Protein AF-A0A179SGC3-F1 (afdb_monomer_lite)

Sequence (94 aa):
MSKRPTLDSLSSRFARKDAPAEPAAAVPAPEPAAAEPEPAPVARAPKREQRVQILTRIDAPTRKRLKLIAVEQDRTIQEICEEAIRDFVTRHSR

pLDDT: mean 75.03, std 20.13, range [39.94, 98.25]

Radius of gyration: 25.28 Å; chains: 1; bounding box: 37×57×58 Å

InterPro domains:
  IPR010985 Ribbon-helix-helix [SSF47598] (47-92)
  IPR013321 Arc-type ribbon-helix-helix [G3DSA:1.10.1220.10] (43-93)

Secondary structure (DSSP, 8-state):
--PPPPTHHHHHHHHGGG---PPPP-----------------PPPP-------------HHHHHHHHHHHHHTT--HHHHHHHHHHHHHHHH--

Structure (mmCIF, N/CA/C/O backbone):
data_AF-A0A179SGC3-F1
#
_entry.id   AF-A0A179SGC3-F1
#
loop_
_atom_site.group_PDB
_atom_site.id
_atom_site.type_symbol
_atom_site.label_atom_id
_atom_site.label_alt_id
_atom_site.label_comp_id
_atom_site.label_asym_id
_atom_site.label_entity_id
_atom_site.label_seq_id
_atom_site.pdbx_PDB_ins_code
_atom_site.Cartn_x
_atom_site.Cartn_y
_atom_site.Cartn_z
_atom_site.occupancy
_atom_site.B_iso_or_equiv
_atom_site.auth_seq_id
_atom_site.auth_comp_id
_atom_site.auth_asym_id
_atom_site.auth_atom_id
_atom_site.pdbx_PDB_model_num
ATOM 1 N N . MET A 1 1 ? 6.342 19.505 35.034 1.00 41.78 1 MET A N 1
ATOM 2 C CA . MET A 1 1 ? 6.568 19.708 33.585 1.00 41.78 1 MET A CA 1
ATOM 3 C C . MET A 1 1 ? 7.365 18.528 33.038 1.00 41.78 1 MET A C 1
ATOM 5 O O . MET A 1 1 ? 8.568 18.464 33.264 1.00 41.78 1 MET A O 1
ATOM 9 N N . SER A 1 2 ? 6.702 17.556 32.400 1.00 53.16 2 SER A N 1
ATOM 10 C CA . SER A 1 2 ? 7.375 16.382 31.820 1.00 53.16 2 SER A CA 1
ATOM 11 C C . SER A 1 2 ? 8.201 16.794 30.606 1.00 53.16 2 SER A C 1
ATOM 13 O O . SER A 1 2 ? 7.655 17.248 29.600 1.00 53.16 2 SER A O 1
ATOM 15 N N . LYS A 1 3 ? 9.526 16.659 30.714 1.00 64.25 3 LYS A N 1
ATOM 16 C CA . LYS A 1 3 ? 10.469 16.915 29.623 1.00 64.25 3 LYS A CA 1
ATOM 17 C C . LYS A 1 3 ? 10.221 15.883 28.523 1.00 64.25 3 LYS A C 1
ATOM 19 O O . LYS A 1 3 ? 10.350 14.685 28.760 1.00 64.25 3 LYS A O 1
ATOM 24 N N . ARG A 1 4 ? 9.821 16.349 27.337 1.00 61.84 4 ARG A N 1
ATOM 25 C CA . ARG A 1 4 ? 9.643 15.491 26.160 1.00 61.84 4 ARG A CA 1
ATOM 26 C C . ARG A 1 4 ? 10.993 14.839 25.826 1.00 61.84 4 ARG A C 1
ATOM 28 O O . ARG A 1 4 ? 11.981 15.569 25.735 1.00 61.84 4 ARG A O 1
ATOM 35 N N . PRO A 1 5 ? 11.063 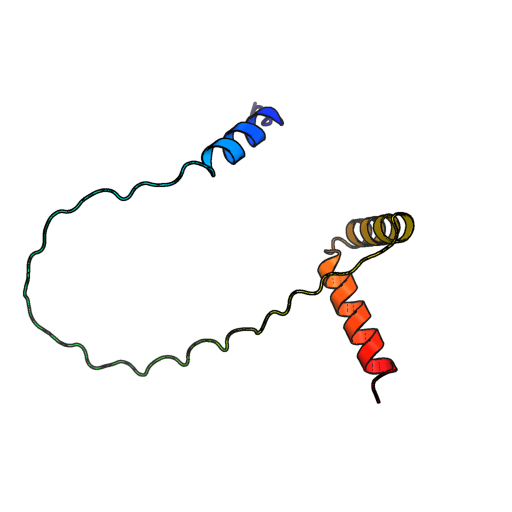13.506 25.679 1.00 73.62 5 PRO A N 1
ATOM 36 C CA . PRO A 1 5 ? 12.311 12.832 25.353 1.00 73.62 5 PRO A CA 1
ATOM 37 C C . PRO A 1 5 ? 12.803 13.294 23.978 1.00 73.62 5 PRO A C 1
ATOM 39 O O . PRO A 1 5 ? 12.049 13.312 23.006 1.00 73.62 5 PRO A O 1
ATOM 42 N N . THR A 1 6 ? 14.065 13.712 23.916 1.00 73.69 6 THR A N 1
ATOM 43 C CA . THR A 1 6 ? 14.739 14.117 22.681 1.00 73.69 6 THR A CA 1
ATOM 44 C C . THR A 1 6 ? 15.144 12.883 21.874 1.00 73.69 6 THR A C 1
ATOM 46 O O . THR A 1 6 ? 15.276 11.785 22.421 1.00 73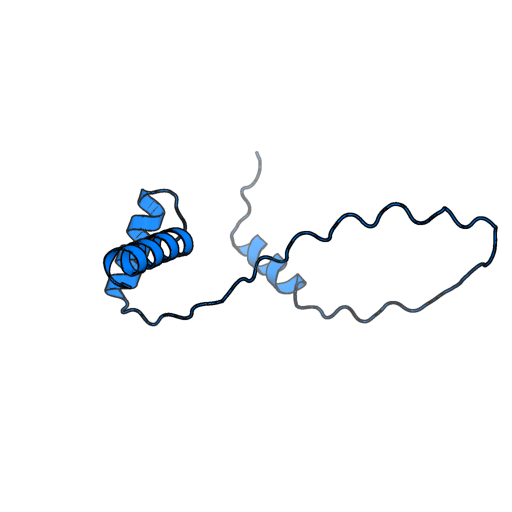.69 6 THR A O 1
ATOM 49 N N . LEU A 1 7 ? 15.351 13.052 20.565 1.00 68.56 7 LEU A N 1
ATOM 50 C CA . LEU A 1 7 ? 15.747 11.976 19.641 1.00 68.56 7 LEU A CA 1
ATOM 51 C C . LEU A 1 7 ? 17.025 11.240 20.081 1.00 68.56 7 LEU A C 1
ATOM 53 O O . LEU A 1 7 ? 17.165 10.048 19.825 1.00 68.56 7 LEU A O 1
ATOM 57 N N . ASP A 1 8 ? 17.897 11.922 20.821 1.00 69.00 8 ASP A N 1
ATOM 58 C CA . ASP A 1 8 ? 19.101 11.363 21.442 1.00 69.00 8 ASP A CA 1
ATOM 59 C C . ASP A 1 8 ? 18.803 10.148 22.347 1.00 69.00 8 ASP A C 1
ATOM 61 O O . ASP A 1 8 ? 19.499 9.134 22.320 1.00 69.00 8 ASP A O 1
ATOM 65 N N . SER A 1 9 ? 17.671 10.177 23.059 1.00 67.75 9 SER A N 1
ATOM 66 C CA . SER A 1 9 ? 17.252 9.090 23.955 1.00 67.75 9 SER A CA 1
ATOM 67 C C . SER A 1 9 ? 16.844 7.796 23.237 1.00 67.75 9 SER A C 1
ATOM 69 O O . SER A 1 9 ? 16.757 6.741 23.875 1.00 67.75 9 SER A O 1
ATOM 71 N N . LEU A 1 10 ? 16.591 7.850 21.923 1.00 68.00 10 LEU A N 1
ATOM 72 C CA . LEU A 1 10 ? 16.270 6.673 21.116 1.00 68.00 10 LEU A CA 1
ATOM 73 C C . LEU A 1 10 ? 17.541 5.939 20.681 1.00 68.00 10 LEU A C 1
ATOM 75 O O . LEU A 1 10 ? 17.586 4.714 20.792 1.00 68.00 10 LEU A O 1
ATOM 79 N N . SER A 1 11 ? 18.590 6.665 20.282 1.00 69.06 11 SER A N 1
ATOM 80 C CA . SER A 1 11 ? 19.883 6.094 19.869 1.00 69.06 11 SER A CA 1
ATOM 81 C C . SER A 1 11 ? 20.487 5.186 20.947 1.00 69.06 11 SER A C 1
ATOM 83 O O . SER A 1 11 ? 20.922 4.071 20.660 1.00 69.06 11 SER A O 1
ATOM 85 N N . SER A 1 12 ? 20.400 5.598 22.214 1.00 65.81 12 SER A N 1
ATOM 86 C CA . SER A 1 12 ? 20.905 4.832 23.363 1.00 65.81 12 SER A CA 1
ATOM 87 C C . SER A 1 12 ? 20.155 3.516 23.615 1.00 65.81 12 SER A C 1
ATOM 89 O O . SER A 1 12 ? 20.718 2.587 24.196 1.00 65.81 12 SER A O 1
ATOM 91 N N . ARG A 1 13 ? 18.886 3.396 23.188 1.00 65.69 13 ARG A N 1
ATOM 92 C CA . ARG A 1 13 ? 18.124 2.137 23.312 1.00 65.69 13 ARG A CA 1
ATOM 93 C C . ARG A 1 13 ? 18.497 1.132 22.234 1.00 65.69 13 ARG A C 1
ATOM 95 O O . ARG A 1 13 ? 18.534 -0.059 22.527 1.00 65.69 13 ARG A O 1
ATOM 102 N N . PHE A 1 14 ? 18.777 1.601 21.020 1.00 63.16 14 PHE A N 1
ATOM 103 C CA . PHE A 1 14 ? 19.213 0.726 19.935 1.00 63.16 14 PHE A CA 1
ATOM 104 C C . PHE A 1 14 ? 20.617 0.174 20.200 1.00 63.16 14 PHE A C 1
ATOM 106 O O . PHE A 1 14 ? 20.827 -1.017 20.018 1.00 63.16 14 PHE A O 1
ATOM 113 N N . ALA A 1 15 ? 21.519 0.977 20.775 1.00 64.88 15 ALA A N 1
ATOM 114 C CA . ALA A 1 15 ? 22.860 0.522 21.154 1.00 64.88 15 ALA A CA 1
ATOM 115 C C . ALA A 1 15 ? 22.871 -0.594 22.223 1.00 64.88 15 ALA A C 1
ATOM 117 O O . ALA A 1 15 ? 23.771 -1.425 22.237 1.00 64.88 15 ALA A O 1
ATOM 118 N N . ARG A 1 16 ? 21.868 -0.653 23.114 1.00 59.78 16 ARG A N 1
ATOM 119 C CA . ARG A 1 16 ? 21.768 -1.713 24.139 1.00 59.78 16 ARG A CA 1
ATOM 120 C C . ARG A 1 16 ? 21.292 -3.060 23.600 1.00 59.78 16 ARG A C 1
ATOM 122 O O . ARG A 1 16 ? 21.430 -4.055 24.304 1.00 59.78 16 ARG A O 1
ATOM 129 N N . LYS A 1 17 ? 20.699 -3.102 22.406 1.00 52.88 17 LYS A N 1
ATOM 130 C CA . LYS A 1 17 ? 20.119 -4.333 21.853 1.00 52.88 17 LYS A CA 1
ATOM 131 C C . LYS A 1 17 ? 21.146 -5.209 21.120 1.00 52.88 17 LYS A C 1
ATOM 133 O O . LYS A 1 17 ? 20.859 -6.377 20.893 1.00 52.88 17 LYS A O 1
ATOM 138 N N . ASP A 1 18 ? 22.333 -4.677 20.834 1.00 54.84 18 ASP A N 1
ATOM 139 C CA . ASP A 1 18 ? 23.422 -5.368 20.125 1.00 54.84 18 ASP A CA 1
ATOM 140 C C . ASP A 1 18 ? 24.535 -5.904 21.049 1.00 54.84 18 ASP A C 1
ATOM 142 O O . ASP A 1 18 ? 25.633 -6.215 20.594 1.00 54.84 18 ASP A O 1
ATOM 146 N N . ALA A 1 19 ? 24.272 -6.052 22.351 1.00 47.56 19 ALA A N 1
ATOM 147 C CA . ALA A 1 19 ? 25.163 -6.807 23.231 1.00 47.56 19 ALA A CA 1
ATOM 148 C C . ALA A 1 19 ? 24.771 -8.301 23.208 1.00 47.56 19 ALA A C 1
ATOM 150 O O . ALA A 1 19 ? 23.644 -8.627 23.600 1.00 47.56 19 ALA A O 1
ATOM 151 N N . PRO A 1 20 ? 25.654 -9.223 22.774 1.00 41.06 20 PRO A N 1
ATOM 152 C CA . PRO A 1 20 ? 25.412 -10.655 22.884 1.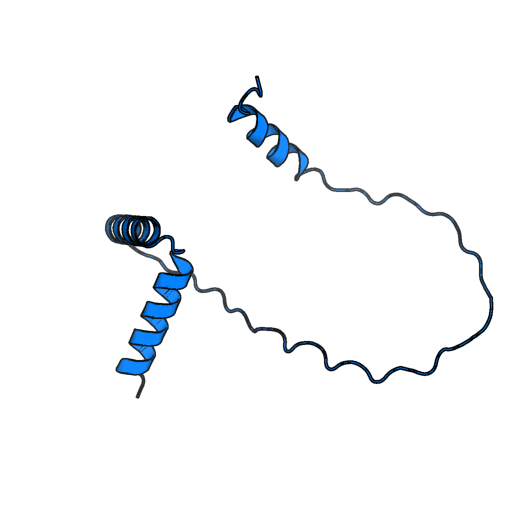00 41.06 20 PRO A CA 1
ATOM 153 C C . PRO A 1 20 ? 25.392 -11.037 24.366 1.00 41.06 20 PRO A C 1
ATOM 155 O O . PRO A 1 20 ? 26.355 -10.794 25.090 1.00 41.06 20 PRO A O 1
ATOM 158 N N . ALA A 1 21 ? 24.288 -11.620 24.824 1.00 43.41 21 ALA A N 1
ATOM 159 C CA . ALA A 1 21 ? 24.223 -12.226 26.144 1.00 43.41 21 ALA A CA 1
ATOM 160 C C . ALA A 1 21 ? 25.056 -13.518 26.136 1.00 43.41 21 ALA A C 1
ATOM 162 O O . ALA A 1 21 ? 24.623 -14.537 25.598 1.00 43.41 21 ALA A O 1
ATOM 163 N N . GLU A 1 22 ? 26.255 -13.468 26.716 1.00 43.28 22 GLU A N 1
ATOM 164 C CA . GLU A 1 22 ? 26.96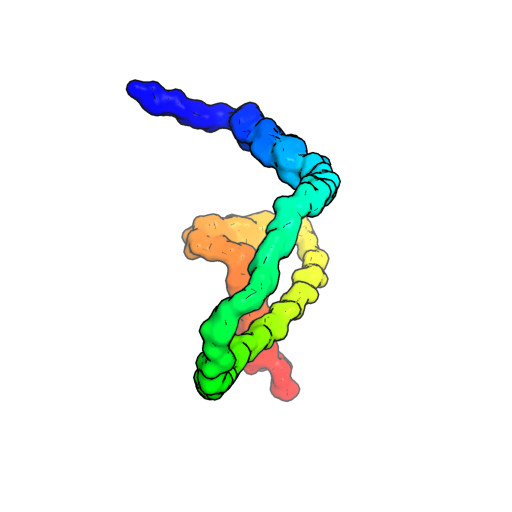7 -14.672 27.145 1.00 43.28 22 GLU A CA 1
ATOM 165 C C . GLU A 1 22 ? 26.185 -15.362 28.282 1.00 43.28 22 GLU A C 1
ATOM 167 O O . GLU A 1 22 ? 25.597 -14.686 29.136 1.00 43.28 22 GLU A O 1
ATOM 172 N N . PRO A 1 23 ? 26.119 -16.705 28.287 1.00 49.44 23 PRO A N 1
ATOM 173 C CA . PRO A 1 23 ? 25.237 -17.459 29.165 1.00 49.44 23 PRO A CA 1
ATOM 174 C C . PRO A 1 23 ? 25.781 -17.498 30.596 1.00 49.44 23 PRO A C 1
ATOM 176 O O . PRO A 1 23 ? 26.882 -17.985 30.851 1.00 49.44 23 PRO A O 1
ATOM 179 N N . ALA A 1 24 ? 24.978 -17.014 31.545 1.00 44.72 24 ALA A N 1
ATOM 180 C CA . ALA A 1 24 ? 25.251 -17.174 32.964 1.00 44.72 24 ALA A CA 1
ATOM 181 C C . ALA A 1 24 ? 25.234 -18.663 33.344 1.00 44.72 24 ALA A C 1
ATOM 183 O O . ALA A 1 24 ? 24.302 -19.404 33.026 1.00 44.72 24 ALA A O 1
ATOM 184 N N . ALA A 1 25 ? 26.313 -19.064 34.008 1.00 40.28 25 ALA A N 1
ATOM 185 C CA . ALA A 1 25 ? 26.592 -20.393 34.510 1.00 40.28 25 ALA A CA 1
ATOM 186 C C . ALA A 1 25 ? 25.572 -20.896 35.553 1.00 40.28 25 ALA A C 1
ATOM 188 O O . ALA A 1 25 ? 24.833 -20.124 36.161 1.00 40.28 25 ALA A O 1
ATOM 189 N N . ALA A 1 26 ? 25.605 -22.224 35.723 1.00 44.47 26 ALA A N 1
ATOM 190 C CA . ALA A 1 26 ? 24.903 -23.098 36.671 1.00 44.47 26 ALA A CA 1
ATOM 191 C C . ALA A 1 26 ? 24.797 -22.551 38.115 1.00 44.47 26 ALA A C 1
ATOM 193 O O . ALA A 1 26 ? 25.544 -21.657 38.498 1.00 44.47 26 ALA A O 1
ATOM 194 N N . VAL A 1 27 ? 23.857 -23.013 38.955 1.00 46.38 27 VAL A N 1
ATOM 195 C CA . VAL A 1 27 ? 23.893 -24.199 39.866 1.00 46.38 27 VAL A CA 1
ATOM 196 C C . VAL A 1 27 ? 22.580 -24.143 40.722 1.00 46.38 27 VAL A C 1
ATOM 198 O O . VAL A 1 27 ? 22.068 -23.030 40.858 1.00 46.38 27 VAL A O 1
ATOM 201 N N . PRO A 1 28 ? 22.056 -25.172 41.444 1.00 45.59 28 PRO A N 1
ATOM 202 C CA . PRO A 1 28 ? 21.950 -26.635 41.272 1.00 45.59 28 PRO A CA 1
ATOM 203 C C . PRO A 1 28 ? 20.478 -27.155 41.301 1.00 45.59 28 PRO A C 1
ATOM 205 O O . PRO A 1 28 ? 19.530 -26.421 41.570 1.00 45.59 28 PRO A O 1
ATOM 208 N N . ALA A 1 29 ? 20.310 -28.465 41.088 1.00 50.38 29 ALA A N 1
ATOM 209 C CA . ALA A 1 29 ? 19.087 -29.242 41.335 1.00 50.38 29 ALA A CA 1
ATOM 210 C C . ALA A 1 29 ? 18.682 -29.313 42.828 1.00 50.38 29 ALA A C 1
ATOM 212 O O . ALA A 1 29 ? 19.534 -29.173 43.710 1.00 50.38 29 ALA A O 1
ATOM 213 N N . PRO A 1 30 ? 17.401 -29.625 43.109 1.00 44.06 30 PRO A N 1
ATOM 214 C CA . PRO A 1 30 ? 17.128 -30.881 43.814 1.00 44.06 30 PRO A CA 1
ATOM 215 C C . PRO A 1 30 ? 15.942 -31.669 43.213 1.00 44.06 30 PRO A C 1
ATOM 217 O O . PRO A 1 30 ? 14.869 -31.128 42.960 1.00 44.06 30 PRO A O 1
ATOM 220 N N . GLU A 1 31 ? 16.142 -32.971 43.018 1.00 45.19 31 GLU A N 1
ATOM 221 C CA . GLU A 1 31 ? 15.089 -33.999 42.913 1.00 45.19 31 GLU A CA 1
ATOM 222 C C . GLU A 1 31 ? 14.702 -34.494 44.329 1.00 45.19 31 GLU A C 1
ATOM 224 O O . GLU A 1 31 ? 15.458 -34.240 45.271 1.00 45.19 31 GLU A O 1
ATOM 229 N N . PRO A 1 32 ? 13.665 -35.337 44.525 1.00 56.72 32 PRO A N 1
ATOM 230 C CA . PRO A 1 32 ? 12.417 -35.533 43.775 1.00 56.72 32 PRO A CA 1
ATOM 231 C C . PRO A 1 32 ? 11.188 -35.570 44.721 1.00 56.72 32 PRO A C 1
ATOM 233 O O . PRO A 1 32 ? 11.264 -36.076 45.839 1.00 56.72 32 PRO A O 1
ATOM 236 N N . ALA A 1 33 ? 10.009 -35.125 44.279 1.00 39.94 33 ALA A N 1
ATOM 237 C CA . ALA A 1 33 ? 8.763 -35.433 44.992 1.00 39.94 33 ALA A CA 1
ATOM 238 C C . ALA A 1 33 ? 7.569 -35.532 44.033 1.00 39.94 33 ALA A C 1
ATOM 240 O O . ALA A 1 33 ? 7.073 -34.532 43.530 1.00 39.94 33 ALA A O 1
ATOM 241 N N . ALA A 1 34 ? 7.173 -36.784 43.802 1.00 48.59 34 ALA A N 1
ATOM 242 C CA . ALA A 1 34 ? 5.818 -37.300 43.629 1.00 48.59 34 ALA A CA 1
ATOM 243 C C . ALA A 1 34 ? 4.750 -36.430 42.935 1.00 48.59 34 ALA A C 1
ATOM 245 O O . ALA A 1 34 ? 4.260 -35.453 43.494 1.00 48.59 34 ALA A O 1
ATOM 246 N N . ALA A 1 35 ? 4.291 -36.967 41.799 1.00 48.09 35 ALA A N 1
ATOM 247 C CA . ALA A 1 35 ? 2.902 -37.138 41.353 1.00 48.09 35 ALA A CA 1
ATOM 248 C C . ALA A 1 35 ? 2.769 -36.713 39.888 1.00 48.09 35 ALA A C 1
ATOM 250 O O . ALA A 1 35 ? 2.740 -35.527 39.573 1.00 48.09 35 ALA A O 1
ATOM 251 N N . GLU A 1 36 ? 2.702 -37.703 38.996 1.00 58.88 36 GLU A N 1
ATOM 252 C CA . GLU A 1 36 ? 2.274 -37.514 37.611 1.00 58.88 36 GLU A CA 1
ATOM 253 C C . GLU A 1 36 ? 0.831 -36.987 37.606 1.00 58.88 36 GLU A C 1
ATOM 255 O O . GLU A 1 36 ? -0.063 -37.672 38.111 1.00 58.88 36 GLU A O 1
ATOM 260 N N . PRO A 1 37 ? 0.557 -35.795 37.050 1.00 53.38 37 PRO A N 1
ATOM 261 C CA . PRO A 1 37 ? -0.795 -35.447 36.669 1.00 53.38 37 PRO A CA 1
ATOM 262 C C . PRO A 1 37 ? -1.099 -36.099 35.315 1.00 53.38 37 PRO A C 1
ATOM 264 O O . PRO A 1 37 ? -0.297 -36.030 34.381 1.00 53.38 37 PRO A O 1
ATOM 267 N N . GLU A 1 38 ? -2.268 -36.734 35.218 1.00 61.59 38 GLU A N 1
ATOM 268 C CA . GLU A 1 38 ? -2.823 -37.276 33.976 1.00 61.59 38 GLU A CA 1
ATOM 269 C C . GLU A 1 38 ? -2.688 -36.268 32.818 1.00 61.59 38 GLU A C 1
ATOM 271 O O . GLU A 1 38 ? -2.915 -35.066 33.014 1.00 61.59 38 GLU A O 1
ATOM 276 N N . PRO A 1 39 ? -2.335 -36.715 31.597 1.00 52.25 39 PRO A N 1
ATOM 277 C CA . PRO A 1 39 ? -2.173 -35.808 30.476 1.00 52.25 39 PRO A CA 1
ATOM 278 C C . PRO A 1 39 ? -3.538 -35.224 30.108 1.00 52.25 39 PRO A C 1
ATOM 280 O O . PRO A 1 39 ? -4.390 -35.889 29.517 1.00 52.25 39 PRO A O 1
ATOM 283 N N . ALA A 1 40 ? -3.735 -33.950 30.449 1.00 64.81 40 ALA A N 1
ATOM 284 C CA . ALA A 1 40 ? -4.839 -33.153 29.943 1.00 64.81 40 ALA A CA 1
ATOM 285 C C . ALA A 1 40 ? -4.902 -33.275 28.407 1.00 64.81 40 ALA A C 1
ATOM 287 O O . ALA A 1 40 ? -3.850 -33.338 27.757 1.00 64.81 40 ALA A O 1
ATOM 288 N N . PRO A 1 41 ? -6.105 -33.299 27.800 1.00 62.38 41 PRO A N 1
ATOM 289 C CA . PRO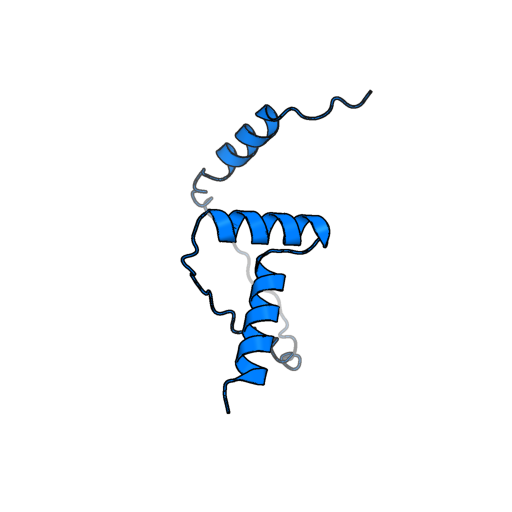 A 1 41 ? -6.243 -33.391 26.355 1.00 62.38 41 PRO A CA 1
ATOM 290 C C . PRO A 1 41 ? -5.444 -32.259 25.718 1.00 62.38 41 PRO A C 1
ATOM 292 O O . PRO A 1 41 ? -5.709 -31.0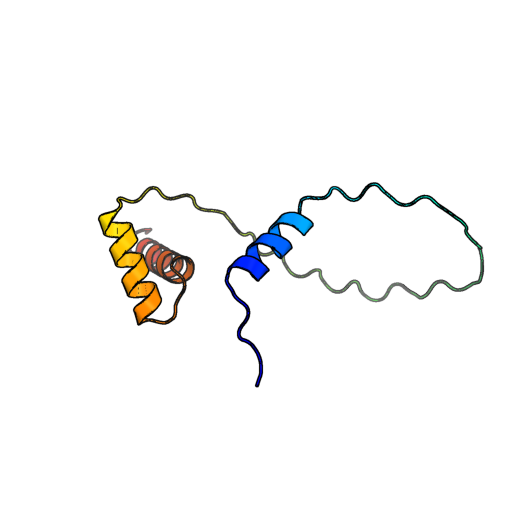82 25.963 1.00 62.38 41 PRO A O 1
ATOM 295 N N . VAL A 1 42 ? -4.433 -32.639 24.936 1.00 64.12 42 VAL A N 1
ATOM 296 C CA . VAL A 1 42 ? -3.521 -31.712 24.273 1.00 64.12 42 VAL A CA 1
ATOM 297 C C . VAL A 1 42 ? -4.372 -30.752 23.451 1.00 64.12 42 VAL A C 1
ATOM 299 O O . VAL A 1 42 ? -4.968 -31.136 22.441 1.00 64.12 42 VAL A O 1
ATOM 302 N N . ALA A 1 43 ? -4.482 -29.509 23.923 1.00 68.88 43 ALA A N 1
ATOM 303 C CA . ALA A 1 43 ? -5.158 -28.451 23.199 1.00 68.88 43 ALA A CA 1
ATOM 304 C C . ALA A 1 43 ? -4.541 -28.405 21.801 1.00 68.88 43 ALA A C 1
ATOM 306 O O . ALA A 1 43 ? -3.322 -28.277 21.660 1.00 68.88 43 ALA A O 1
ATOM 307 N N . ARG A 1 44 ? -5.373 -28.593 20.767 1.00 68.88 44 ARG A N 1
ATOM 308 C CA . ARG A 1 44 ? -4.923 -28.565 19.373 1.00 68.88 44 ARG A CA 1
ATOM 309 C C . ARG A 1 44 ? -4.099 -27.301 19.179 1.00 68.88 44 ARG A C 1
ATOM 311 O O . ARG A 1 44 ? -4.619 -26.199 19.350 1.00 68.88 44 ARG A O 1
ATOM 318 N N . ALA A 1 45 ? -2.820 -27.483 18.862 1.00 68.44 45 ALA A N 1
ATOM 319 C CA . ALA A 1 45 ? -1.908 -26.375 18.652 1.00 68.44 45 ALA A CA 1
ATOM 320 C C . ALA A 1 45 ? -2.526 -25.408 17.627 1.00 68.44 45 ALA A C 1
ATOM 322 O O . ALA A 1 45 ? -3.071 -25.871 16.614 1.00 68.44 45 ALA A O 1
ATOM 323 N N . PRO A 1 46 ? -2.481 -24.087 17.874 1.00 70.62 46 PRO A N 1
ATOM 324 C CA . PRO A 1 46 ? -3.022 -23.119 16.936 1.00 70.62 46 PRO A CA 1
ATOM 325 C C . PRO A 1 46 ? -2.364 -23.343 15.574 1.00 70.62 46 PRO A C 1
ATOM 327 O O . PRO A 1 46 ? -1.140 -23.463 15.470 1.00 70.62 46 PRO A O 1
ATOM 330 N N . LYS A 1 47 ? -3.194 -23.463 14.531 1.00 71.38 47 LYS A N 1
ATOM 331 C CA . LYS A 1 47 ? -2.749 -23.668 13.151 1.00 71.38 47 LYS A CA 1
ATOM 332 C C . LYS A 1 47 ? -1.760 -22.550 12.826 1.00 71.38 47 LYS A C 1
ATOM 334 O O . LYS A 1 47 ? -2.158 -21.391 12.774 1.00 71.38 47 LYS A O 1
ATOM 339 N N . ARG A 1 48 ? -0.472 -22.885 12.674 1.00 72.44 48 ARG A N 1
ATOM 340 C CA . ARG A 1 48 ? 0.562 -21.899 12.334 1.00 72.44 48 ARG A CA 1
ATOM 341 C C . ARG A 1 48 ? 0.127 -21.188 11.058 1.00 72.44 48 ARG A C 1
ATOM 343 O O . ARG A 1 48 ? 0.014 -21.826 10.013 1.00 72.44 48 ARG A O 1
ATOM 350 N N . GLU A 1 49 ? -0.130 -19.888 11.156 1.00 75.88 49 GLU A N 1
ATOM 351 C CA . GLU A 1 49 ? -0.317 -19.036 9.988 1.00 75.88 49 GLU A CA 1
ATOM 352 C C . GLU A 1 49 ? 0.937 -19.166 9.118 1.00 75.88 49 GLU A C 1
ATOM 354 O O . GLU A 1 49 ? 2.033 -18.781 9.532 1.00 75.88 49 GLU A O 1
ATOM 359 N N . GLN A 1 50 ? 0.799 -19.757 7.929 1.00 83.75 50 GLN A N 1
ATOM 360 C CA . GLN A 1 50 ? 1.875 -19.747 6.946 1.00 83.75 50 GLN A CA 1
ATOM 361 C C . GLN A 1 50 ? 1.989 -18.328 6.402 1.00 83.75 50 GLN A C 1
ATOM 363 O O . GLN A 1 50 ? 1.243 -17.916 5.517 1.00 83.75 50 GLN A O 1
ATOM 368 N N . ARG A 1 51 ? 2.916 -17.565 6.977 1.00 83.44 51 ARG A N 1
ATOM 369 C CA . ARG A 1 51 ? 3.282 -16.241 6.485 1.00 83.44 51 ARG A CA 1
ATOM 370 C C . ARG A 1 51 ? 4.330 -16.409 5.396 1.00 83.44 51 ARG A C 1
ATOM 372 O O . ARG A 1 51 ? 5.377 -17.008 5.632 1.00 83.44 51 ARG A O 1
ATOM 379 N N . VAL A 1 52 ? 4.040 -15.875 4.216 1.00 89.38 52 VAL A N 1
ATOM 380 C CA . VAL A 1 52 ? 4.984 -15.814 3.096 1.00 89.38 52 VAL A CA 1
ATOM 381 C C . VAL A 1 52 ? 5.462 -14.375 2.970 1.00 89.38 52 VAL A C 1
ATOM 383 O O . VAL A 1 52 ? 4.656 -13.449 2.949 1.00 89.38 52 VAL A O 1
ATOM 386 N N . GLN A 1 53 ? 6.776 -14.179 2.900 1.00 91.69 53 GLN A N 1
ATOM 387 C CA . GLN A 1 53 ? 7.356 -12.860 2.676 1.00 91.69 53 GLN A CA 1
ATOM 388 C C . GLN A 1 53 ? 7.442 -12.585 1.173 1.00 91.69 53 GLN A C 1
ATOM 390 O O . GLN A 1 53 ? 8.021 -13.373 0.428 1.00 91.69 53 GLN A O 1
ATOM 395 N N . ILE A 1 54 ? 6.899 -11.449 0.732 1.00 89.31 54 ILE A N 1
ATOM 396 C CA . ILE A 1 54 ? 6.963 -11.009 -0.664 1.00 89.31 54 ILE A CA 1
ATOM 397 C C . ILE A 1 54 ? 7.883 -9.793 -0.743 1.00 89.31 54 ILE A C 1
ATOM 399 O O . ILE A 1 54 ? 7.654 -8.783 -0.078 1.00 89.31 54 ILE A O 1
ATOM 403 N N . LEU A 1 55 ? 8.928 -9.887 -1.566 1.00 92.56 55 LEU A N 1
ATOM 404 C CA . LEU A 1 55 ? 9.822 -8.771 -1.853 1.00 92.56 55 LEU A CA 1
ATOM 405 C C . LEU A 1 55 ? 9.483 -8.185 -3.222 1.00 92.56 55 LEU A C 1
ATOM 407 O O . LEU A 1 55 ? 9.596 -8.858 -4.243 1.00 92.56 55 LEU A O 1
ATOM 411 N N . THR A 1 56 ? 9.099 -6.911 -3.247 1.00 88.31 56 THR A N 1
ATOM 412 C CA . THR A 1 56 ? 8.730 -6.197 -4.475 1.00 88.31 56 THR A CA 1
ATOM 413 C C . THR A 1 56 ? 9.700 -5.066 -4.773 1.00 88.31 56 THR A C 1
ATOM 415 O O . THR A 1 56 ? 10.071 -4.297 -3.883 1.00 88.31 56 THR A O 1
ATOM 418 N N . ARG A 1 57 ? 10.054 -4.908 -6.049 1.00 94.25 57 ARG A N 1
ATOM 419 C CA . ARG A 1 57 ? 10.756 -3.722 -6.546 1.00 94.25 57 ARG A CA 1
ATOM 420 C C . ARG A 1 57 ? 9.743 -2.787 -7.186 1.00 94.25 57 ARG A C 1
ATOM 422 O O . ARG A 1 57 ? 9.073 -3.168 -8.136 1.00 94.25 57 ARG A O 1
ATOM 429 N N . ILE A 1 58 ? 9.658 -1.574 -6.660 1.00 93.50 58 ILE A N 1
ATOM 430 C CA . ILE A 1 58 ? 8.822 -0.503 -7.201 1.00 93.50 58 ILE A CA 1
ATOM 431 C C . ILE A 1 58 ? 9.664 0.754 -7.375 1.00 93.50 58 ILE A C 1
ATOM 433 O O . ILE A 1 58 ? 10.628 0.986 -6.636 1.00 93.50 58 ILE A O 1
ATOM 437 N N . ASP A 1 59 ? 9.296 1.569 -8.352 1.00 97.69 59 ASP A N 1
ATOM 438 C CA . ASP A 1 59 ? 9.932 2.848 -8.608 1.00 97.69 59 ASP A CA 1
ATOM 439 C C . ASP A 1 59 ? 9.686 3.837 -7.451 1.00 97.69 59 ASP A C 1
ATOM 441 O O . ASP A 1 59 ? 8.731 3.743 -6.670 1.00 97.69 59 ASP A O 1
ATOM 445 N N . ALA A 1 60 ? 10.592 4.806 -7.313 1.00 97.38 60 ALA A N 1
ATOM 446 C CA . ALA A 1 60 ? 10.507 5.814 -6.263 1.00 97.38 60 ALA A CA 1
ATOM 447 C C . ALA A 1 60 ? 9.205 6.649 -6.294 1.00 97.38 60 ALA A C 1
ATOM 449 O O . ALA A 1 60 ? 8.662 6.883 -5.206 1.00 97.38 60 ALA A O 1
ATOM 450 N N . PRO A 1 61 ? 8.684 7.104 -7.457 1.00 97.75 61 PRO A N 1
ATOM 451 C CA . PRO A 1 61 ? 7.403 7.806 -7.505 1.00 97.75 61 PRO A CA 1
ATOM 452 C C . PRO A 1 61 ? 6.240 6.952 -6.995 1.00 97.75 61 PRO A C 1
ATOM 454 O O . PRO A 1 61 ? 5.489 7.417 -6.135 1.00 97.75 61 PRO A O 1
ATOM 457 N N . THR A 1 62 ? 6.120 5.701 -7.440 1.00 96.19 62 THR A N 1
ATOM 458 C CA . THR A 1 62 ? 5.071 4.787 -6.958 1.00 96.19 62 THR A CA 1
ATOM 459 C C . THR A 1 62 ? 5.170 4.559 -5.454 1.00 96.19 62 THR A C 1
ATOM 461 O O . THR A 1 62 ? 4.172 4.667 -4.740 1.00 96.19 62 THR A O 1
ATOM 464 N N . ARG A 1 63 ? 6.385 4.363 -4.927 1.00 96.00 63 ARG A N 1
ATOM 465 C CA . ARG A 1 63 ? 6.599 4.229 -3.479 1.00 96.00 63 ARG A CA 1
ATOM 466 C C . ARG A 1 63 ? 6.147 5.465 -2.700 1.00 96.00 63 ARG A C 1
ATOM 468 O O . ARG A 1 63 ? 5.620 5.328 -1.599 1.00 96.00 63 ARG A O 1
ATOM 475 N N . LYS A 1 64 ? 6.368 6.673 -3.231 1.00 97.69 64 LYS A N 1
ATOM 476 C CA . LYS A 1 64 ? 5.901 7.917 -2.594 1.00 97.69 64 LYS A CA 1
ATOM 477 C C . LYS A 1 64 ? 4.375 7.985 -2.566 1.00 97.69 64 LYS A C 1
ATOM 479 O O . LYS A 1 64 ? 3.822 8.315 -1.525 1.00 97.69 64 LYS A O 1
ATOM 484 N N . ARG A 1 65 ? 3.707 7.628 -3.665 1.00 97.25 65 ARG A N 1
ATOM 485 C CA . ARG A 1 65 ? 2.237 7.603 -3.739 1.00 97.25 65 ARG A CA 1
ATOM 486 C C . ARG A 1 65 ? 1.636 6.612 -2.742 1.00 97.25 65 ARG A C 1
ATOM 488 O O . ARG A 1 65 ? 0.762 6.996 -1.980 1.00 97.25 65 ARG A O 1
ATOM 495 N N . LEU A 1 66 ? 2.176 5.392 -2.668 1.00 96.69 66 LEU A N 1
ATOM 496 C CA . LEU A 1 66 ? 1.741 4.389 -1.686 1.00 96.69 66 LEU A CA 1
ATOM 497 C C . LEU A 1 66 ? 1.878 4.884 -0.241 1.00 96.69 66 LEU A C 1
ATOM 499 O O . LEU A 1 66 ? 0.989 4.659 0.571 1.00 96.69 66 LEU A O 1
ATOM 503 N N . LYS A 1 67 ? 2.969 5.594 0.077 1.00 97.44 67 LYS A N 1
ATOM 504 C CA . LYS A 1 67 ? 3.159 6.195 1.406 1.00 97.44 67 LYS A CA 1
ATOM 505 C C . LYS A 1 67 ? 2.115 7.259 1.728 1.00 97.44 67 LYS A C 1
ATOM 507 O O . LYS A 1 67 ? 1.660 7.304 2.861 1.00 97.44 67 LYS A O 1
ATOM 512 N N . LEU A 1 68 ? 1.766 8.110 0.765 1.00 98.25 68 LEU A N 1
ATOM 513 C CA . LEU A 1 68 ? 0.750 9.143 0.975 1.00 98.25 68 LEU A CA 1
ATOM 514 C C . LEU A 1 68 ? -0.617 8.517 1.256 1.00 98.25 68 LEU A C 1
ATOM 516 O O . LEU A 1 68 ? -1.243 8.889 2.238 1.00 98.25 68 LEU A O 1
ATOM 520 N N . ILE A 1 69 ? -1.011 7.510 0.471 1.00 97.44 69 ILE A N 1
ATOM 521 C CA . ILE A 1 69 ? -2.271 6.776 0.669 1.00 97.44 69 ILE A CA 1
ATOM 522 C C . ILE A 1 69 ? -2.304 6.112 2.051 1.00 97.44 69 ILE A C 1
ATOM 524 O O . ILE A 1 69 ? -3.300 6.201 2.759 1.00 97.44 69 ILE A O 1
ATOM 528 N N . ALA A 1 70 ? -1.200 5.477 2.454 1.00 97.94 70 ALA A N 1
ATOM 529 C CA . ALA A 1 70 ? -1.080 4.848 3.767 1.00 97.94 70 ALA A CA 1
ATOM 530 C C . ALA A 1 70 ? -1.296 5.848 4.918 1.00 97.94 70 ALA A C 1
ATOM 532 O O . ALA A 1 70 ? -2.014 5.543 5.864 1.00 97.94 70 ALA A O 1
ATOM 533 N N . VAL A 1 71 ? -0.717 7.050 4.813 1.00 98.12 71 VAL A N 1
ATOM 534 C CA . VAL A 1 71 ? -0.898 8.119 5.810 1.00 98.12 71 VAL A CA 1
ATOM 535 C C . VAL A 1 71 ? -2.323 8.671 5.792 1.00 98.12 71 VAL A C 1
ATOM 537 O O . VAL A 1 71 ? -2.891 8.894 6.849 1.00 98.12 71 VAL A O 1
ATOM 540 N N . GLU A 1 72 ? -2.906 8.890 4.615 1.00 98.25 72 GLU A N 1
ATOM 541 C CA . GLU A 1 72 ? -4.259 9.444 4.474 1.00 98.25 72 GLU A CA 1
ATOM 542 C C . GLU A 1 72 ? -5.341 8.517 5.044 1.00 98.25 72 GLU A C 1
ATOM 544 O O . GLU A 1 72 ? -6.345 8.987 5.569 1.00 98.25 72 GLU A O 1
ATOM 549 N N . GLN A 1 73 ? -5.133 7.203 4.948 1.00 97.56 73 GLN A N 1
ATOM 550 C CA . GLN A 1 73 ? -6.103 6.194 5.372 1.00 97.56 73 GLN A CA 1
ATOM 551 C C . GLN A 1 73 ? -5.825 5.616 6.766 1.00 97.56 73 GLN A C 1
ATOM 553 O O . GLN A 1 73 ? -6.558 4.725 7.185 1.00 97.56 73 GLN A O 1
ATOM 558 N N . ASP A 1 74 ? -4.770 6.063 7.459 1.00 97.81 74 ASP A N 1
ATOM 559 C CA . ASP A 1 74 ? -4.275 5.453 8.705 1.00 97.81 74 ASP A CA 1
ATOM 560 C C . ASP A 1 74 ? -4.046 3.930 8.583 1.00 97.81 74 ASP A C 1
ATOM 562 O O . ASP A 1 74 ? -4.351 3.142 9.481 1.00 97.81 74 ASP A O 1
ATOM 566 N N . ARG A 1 75 ? -3.489 3.496 7.446 1.00 97.81 75 ARG A N 1
ATOM 567 C CA . ARG A 1 75 ? -3.231 2.082 7.125 1.00 97.81 75 ARG A CA 1
ATOM 568 C C . ARG A 1 75 ? -1.760 1.818 6.875 1.00 97.81 75 ARG A C 1
ATOM 570 O O . ARG A 1 75 ? -0.980 2.715 6.555 1.00 97.81 75 ARG A O 1
ATOM 577 N N . THR A 1 76 ? -1.358 0.554 6.958 1.00 97.38 76 THR A N 1
ATOM 578 C CA . THR A 1 76 ? 0.001 0.173 6.560 1.00 97.38 76 THR A CA 1
ATOM 579 C C . THR A 1 76 ? 0.096 -0.047 5.049 1.00 97.38 76 THR A C 1
ATOM 581 O O . THR A 1 76 ? -0.843 -0.497 4.394 1.00 97.38 76 THR A O 1
ATOM 584 N N . ILE A 1 77 ? 1.275 0.214 4.473 1.00 95.25 77 ILE A N 1
ATOM 585 C CA . ILE A 1 77 ? 1.548 -0.102 3.058 1.00 95.25 77 ILE A CA 1
ATOM 586 C C . ILE A 1 77 ? 1.331 -1.597 2.790 1.00 95.25 77 ILE A C 1
ATOM 588 O O . ILE A 1 77 ? 0.853 -1.961 1.721 1.00 95.25 77 ILE A O 1
ATOM 592 N N . GLN A 1 78 ? 1.664 -2.452 3.761 1.00 94.31 78 GLN A N 1
ATOM 593 C CA . GLN A 1 78 ? 1.471 -3.893 3.649 1.00 94.31 78 GLN A CA 1
ATOM 594 C C . GLN A 1 78 ? -0.010 -4.247 3.476 1.00 94.31 78 GLN A C 1
ATOM 596 O O . GLN A 1 78 ? -0.335 -4.950 2.528 1.00 94.31 78 GLN A O 1
ATOM 601 N N . GLU A 1 79 ? -0.902 -3.717 4.316 1.00 95.50 79 GLU A N 1
ATOM 602 C CA . GLU A 1 79 ? -2.349 -3.963 4.209 1.00 95.50 79 GLU A CA 1
ATOM 603 C C . GLU A 1 79 ? -2.909 -3.527 2.852 1.00 95.50 79 GLU A C 1
ATOM 605 O O . GLU A 1 79 ? -3.700 -4.248 2.248 1.00 95.50 79 GLU A O 1
ATOM 610 N N . ILE A 1 80 ? -2.474 -2.365 2.356 1.00 95.69 80 ILE A N 1
ATOM 611 C CA . ILE A 1 80 ? -2.883 -1.850 1.043 1.00 95.69 80 ILE A CA 1
ATOM 612 C C . ILE A 1 80 ? -2.396 -2.783 -0.074 1.00 95.69 80 ILE A C 1
ATOM 614 O O . ILE A 1 80 ? -3.148 -3.106 -0.992 1.00 95.69 80 ILE A O 1
ATOM 618 N N . CYS A 1 81 ? -1.143 -3.242 -0.008 1.00 94.88 81 CYS A N 1
ATOM 619 C CA . CYS A 1 81 ? -0.596 -4.175 -0.989 1.00 94.88 81 CYS A CA 1
ATOM 620 C C . CYS A 1 81 ? -1.291 -5.543 -0.940 1.00 94.88 81 CYS A C 1
ATOM 622 O O . CYS A 1 81 ? -1.574 -6.109 -1.992 1.00 94.88 81 CYS A O 1
ATOM 624 N N . GLU A 1 82 ? -1.581 -6.074 0.247 1.00 93.88 82 GLU A N 1
ATOM 625 C CA . GLU A 1 82 ? -2.286 -7.350 0.412 1.00 93.88 82 GLU A CA 1
ATOM 626 C C . GLU A 1 82 ? -3.705 -7.298 -0.163 1.00 93.88 82 GLU A C 1
ATOM 628 O O . GLU A 1 82 ? -4.116 -8.223 -0.866 1.00 93.88 82 GLU A O 1
ATOM 633 N N . GLU A 1 83 ? -4.434 -6.209 0.092 1.00 95.06 83 GLU A N 1
ATOM 634 C CA . GLU A 1 83 ? -5.751 -5.966 -0.496 1.00 95.06 83 GLU A CA 1
ATOM 635 C C . GLU A 1 83 ? -5.665 -5.891 -2.022 1.00 95.06 83 GLU A C 1
ATOM 637 O O . GLU A 1 83 ? -6.354 -6.638 -2.709 1.00 95.06 83 GLU A O 1
ATOM 642 N N . ALA A 1 84 ? -4.752 -5.077 -2.559 1.00 94.19 84 ALA A N 1
ATOM 643 C CA . ALA A 1 84 ? -4.586 -4.923 -4.001 1.00 94.19 84 ALA A CA 1
ATOM 644 C C . ALA A 1 84 ? -4.211 -6.241 -4.702 1.00 94.19 84 ALA A C 1
ATOM 646 O O . ALA A 1 84 ? -4.715 -6.530 -5.787 1.00 94.19 84 ALA A O 1
ATOM 647 N N . ILE A 1 85 ? -3.346 -7.060 -4.091 1.00 93.31 85 ILE A N 1
ATOM 648 C CA . ILE A 1 85 ? -2.977 -8.379 -4.626 1.00 93.31 85 ILE A CA 1
ATOM 649 C C . ILE A 1 85 ? -4.188 -9.316 -4.611 1.00 93.31 85 ILE A C 1
ATOM 651 O O . ILE A 1 85 ? -4.434 -10.006 -5.601 1.00 93.31 85 ILE A O 1
ATOM 655 N N . ARG A 1 86 ? -4.966 -9.337 -3.520 1.00 93.94 86 ARG A N 1
ATOM 656 C CA . ARG A 1 86 ? -6.182 -10.157 -3.422 1.00 93.94 86 ARG A CA 1
ATOM 657 C C . ARG A 1 86 ? -7.210 -9.741 -4.474 1.00 93.94 86 ARG A C 1
ATOM 659 O O . ARG A 1 86 ? -7.743 -10.596 -5.179 1.00 93.94 86 ARG A O 1
ATOM 666 N N . ASP A 1 87 ? -7.427 -8.445 -4.637 1.00 96.44 87 ASP A N 1
ATOM 667 C CA . ASP A 1 87 ? -8.299 -7.870 -5.660 1.00 96.44 87 ASP A CA 1
ATOM 668 C C . ASP A 1 87 ? -7.839 -8.208 -7.079 1.00 96.44 87 ASP A C 1
ATOM 670 O O . ASP A 1 87 ? -8.648 -8.557 -7.935 1.00 96.44 87 ASP A O 1
ATOM 674 N N . PHE A 1 88 ? -6.535 -8.158 -7.341 1.00 95.50 88 PHE A N 1
ATOM 675 C CA . PHE A 1 88 ? -5.992 -8.535 -8.638 1.00 95.50 88 PHE A CA 1
ATOM 676 C C . PHE A 1 88 ? -6.220 -10.024 -8.935 1.00 95.50 88 PHE A C 1
ATOM 678 O O . PHE A 1 88 ? -6.758 -10.373 -9.985 1.00 95.50 88 PHE A O 1
ATOM 685 N N . VAL A 1 89 ? -5.866 -10.906 -7.995 1.00 94.81 89 VAL A N 1
ATOM 686 C CA . VAL A 1 89 ? -6.019 -12.361 -8.153 1.00 94.81 89 VAL A CA 1
ATOM 687 C C . VAL A 1 89 ? -7.488 -12.742 -8.341 1.00 94.81 89 VAL A C 1
ATOM 689 O O . VAL A 1 89 ? -7.819 -13.498 -9.248 1.00 94.81 89 VAL A O 1
ATOM 692 N N . THR A 1 90 ? -8.390 -12.186 -7.530 1.00 95.81 90 THR A N 1
ATOM 693 C CA . THR A 1 90 ? -9.833 -12.467 -7.636 1.00 95.81 90 THR A CA 1
ATOM 694 C C . THR A 1 90 ? -10.428 -12.047 -8.980 1.00 95.81 90 THR A C 1
ATOM 696 O O . THR A 1 90 ? -11.328 -12.720 -9.481 1.00 95.81 90 THR A O 1
ATOM 699 N N . ARG A 1 91 ? -9.925 -10.967 -9.590 1.00 95.38 91 ARG A N 1
ATOM 700 C CA . ARG A 1 91 ? -10.410 -10.469 -10.887 1.00 95.38 91 ARG A CA 1
ATOM 701 C C . ARG A 1 91 ? -9.807 -11.202 -12.086 1.00 95.38 91 ARG A C 1
ATOM 703 O O . ARG A 1 91 ? -10.472 -11.289 -13.116 1.00 95.38 91 ARG A O 1
ATOM 710 N N . HIS A 1 92 ? -8.575 -11.704 -11.976 1.00 94.75 92 HIS A N 1
ATOM 711 C CA . HIS A 1 92 ? -7.791 -12.141 -13.140 1.00 94.75 92 HIS A CA 1
ATOM 712 C C . HIS A 1 92 ? -7.357 -13.612 -13.142 1.00 94.75 92 HIS A C 1
ATOM 714 O O . HIS A 1 92 ? -7.032 -14.122 -14.209 1.00 94.75 92 HIS A O 1
ATOM 720 N N . SER A 1 93 ? -7.364 -14.312 -12.009 1.00 81.94 93 SER A N 1
ATOM 721 C CA . SER A 1 93 ? -6.778 -15.659 -11.900 1.00 81.94 93 SER A CA 1
ATOM 722 C C . SER A 1 93 ? -7.779 -16.803 -12.121 1.00 81.94 93 SER A C 1
ATOM 724 O O . SER A 1 93 ? -7.748 -17.783 -11.379 1.00 81.94 93 SER A O 1
ATOM 726 N N . ARG A 1 94 ? -8.681 -16.675 -13.105 1.00 60.28 94 ARG A N 1
ATOM 727 C CA . ARG A 1 94 ? -9.537 -17.797 -13.538 1.00 60.28 94 ARG A CA 1
ATOM 728 C C . ARG A 1 94 ? -8.732 -18.882 -14.243 1.00 60.28 94 ARG A C 1
ATOM 730 O O . ARG A 1 94 ? -7.858 -18.515 -15.056 1.00 60.28 94 ARG A O 1
#

Organism: NCBI:txid427683

Foldseek 3Di:
DDDDDDPVVVVVVVVVVPDDDDDDDDDDDDDDDDDDDDDDDPDPPPDPPPDDDDDDDDDPVVVVVLVVVCVVVVHDSVVVVVVVVVVCCVVPVD